Protein AF-A0A1H9VPG5-F1 (afdb_monomer)

Foldseek 3Di:
DVVVVVVVVVVVVVVVVVVVVVVVQPLCVVLVVLQVVQFDLVLVLVDDAQAKFKWKKKFFAAQQQATDFIFTFPDGDPSNCRGSVPDVVSGVSSNPPPDGNNVQHQAIEMEMEMEHEPPHPHHDVVNCVVVSVVRRDTPDPPVPDDHHYHYDDYDYHYDYPPPD

Solvent-accessible surface area (backbone atoms only — not comparable to full-atom values): 9366 Å² total; per-residue (Å²): 115,74,71,59,57,54,54,51,54,51,54,53,53,53,52,52,52,56,54,51,56,58,69,75,66,47,60,66,61,59,51,47,57,52,45,67,75,54,40,36,66,69,51,57,58,66,52,59,87,28,45,64,42,53,46,31,42,33,39,33,27,35,83,73,8,33,65,69,47,70,39,55,33,81,57,59,56,71,65,45,39,58,24,53,39,78,46,73,66,50,43,50,58,58,52,64,53,91,58,71,43,64,95,42,38,45,21,34,39,37,38,36,38,41,34,39,50,72,87,44,90,60,72,45,69,88,70,46,52,65,60,27,60,75,27,39,60,54,75,71,73,73,90,64,67,97,51,57,78,43,80,49,76,69,44,79,41,74,45,76,77,81,84,125

Mean predicted aligned error: 9.4 Å

Nearest PDB structures (foldseek):
  6u1j-assembly2_D  TM=4.091E-01  e=7.045E-01  Thermus thermophilus HB8
  6u1c-assembly2_D  TM=3.820E-01  e=1.187E+00  Thermus thermophilus HB8
  8axn-assembly1_a  TM=2.527E-01  e=4.986E+00  Shigella flexneri

pLDDT: mean 81.37, std 16.57, range [37.78, 96.62]

Organism: NCBI:txid390241

Sequence (164 aa):
MKKIITLLLLSISFFCHAQEKKKQNDIRLAINKVIIKHLDNKLLSATPTDFVHLYSITIAFDKAGKIKDVYFPKEVSNETIRAIRLDSVLIEKIKSLNVTYQQYASKLVLIPFFHYRTTDKGINYNSGFLNAIENLQPKVDNSKDQRDWVVLNVVINPFNLIIN

Secondary structure (DSSP, 8-state):
-HHHHHHHHHHHHHHHHHHHHHHHT-HHHHHHHHHHHHS-HHHHHHSPTT--EEEEEEEEE-TTS-EEEEE-BSS--HHHHHHHT-SHHHHHHHHT-----GGGTT-EEEEEEEEEETT--S--GGGSHHHHHHTTSB---TTS----EEEPPPEEEEE-----

Radius of gyration: 19.63 Å; Cα contacts (8 Å, |Δi|>4): 244; chains: 1; bounding box: 68×30×44 Å

Structure (mmCIF, N/CA/C/O backbone):
data_AF-A0A1H9VPG5-F1
#
_entry.id   AF-A0A1H9VPG5-F1
#
loop_
_atom_site.group_PDB
_atom_site.id
_atom_site.type_symbol
_atom_site.label_atom_id
_atom_site.label_alt_id
_atom_site.label_comp_id
_atom_site.label_asym_id
_atom_site.label_entity_id
_atom_site.label_seq_id
_atom_site.pdbx_PDB_ins_code
_atom_site.Cartn_x
_atom_site.Cartn_y
_atom_site.Cartn_z
_atom_site.occupancy
_atom_site.B_iso_or_equiv
_atom_site.auth_seq_id
_atom_site.auth_comp_id
_atom_site.auth_asym_id
_atom_site.auth_atom_id
_atom_site.pdbx_PDB_model_num
ATOM 1 N N . MET A 1 1 ? -54.667 5.036 -6.545 1.00 53.03 1 MET A N 1
ATOM 2 C CA . MET A 1 1 ? -53.458 5.232 -7.385 1.00 53.03 1 MET A CA 1
ATOM 3 C C . MET A 1 1 ? -52.377 6.112 -6.752 1.00 53.03 1 MET A C 1
ATOM 5 O O . MET A 1 1 ? -51.234 5.684 -6.760 1.00 53.03 1 MET A O 1
ATOM 9 N N . LYS A 1 2 ? -52.680 7.275 -6.147 1.00 49.50 2 LYS A N 1
ATOM 10 C CA . LYS A 1 2 ? -51.643 8.169 -5.570 1.00 49.50 2 LYS A CA 1
ATOM 11 C C . LYS A 1 2 ? -50.739 7.526 -4.492 1.00 49.50 2 LYS A C 1
ATOM 13 O O . LYS A 1 2 ? -49.548 7.791 -4.488 1.00 49.50 2 LYS A O 1
ATOM 18 N N . LYS A 1 3 ? -51.264 6.630 -3.641 1.00 49.03 3 LYS A N 1
ATOM 19 C CA . LYS A 1 3 ? -50.487 5.975 -2.561 1.00 49.03 3 LYS A CA 1
ATOM 20 C C . LYS A 1 3 ? -49.416 4.978 -3.046 1.00 49.03 3 LYS A C 1
ATOM 22 O O . LYS A 1 3 ? -48.406 4.815 -2.375 1.00 49.03 3 LYS A O 1
ATOM 27 N N . ILE A 1 4 ? -49.611 4.338 -4.203 1.00 56.50 4 ILE A N 1
ATOM 28 C CA . ILE A 1 4 ? -48.662 3.346 -4.753 1.00 56.50 4 ILE A CA 1
ATOM 29 C C . ILE A 1 4 ? -47.434 4.051 -5.344 1.00 56.50 4 ILE A C 1
ATOM 31 O O . ILE A 1 4 ? -46.309 3.604 -5.149 1.00 56.50 4 ILE A O 1
ATOM 35 N N . ILE A 1 5 ? -47.643 5.203 -5.988 1.00 59.09 5 ILE A N 1
ATOM 36 C CA . ILE A 1 5 ? -46.570 6.022 -6.569 1.00 59.09 5 ILE A CA 1
ATOM 37 C C . ILE A 1 5 ? -45.634 6.554 -5.470 1.00 59.09 5 ILE A C 1
ATOM 39 O O . ILE A 1 5 ? -44.417 6.532 -5.634 1.00 59.09 5 ILE A O 1
ATOM 43 N N . THR A 1 6 ? -46.176 6.956 -4.314 1.00 58.19 6 THR A N 1
ATOM 44 C CA . THR A 1 6 ? -45.371 7.419 -3.170 1.00 58.19 6 THR A CA 1
ATOM 45 C C . THR A 1 6 ? -44.514 6.303 -2.562 1.00 58.19 6 THR A C 1
ATOM 47 O O . THR A 1 6 ? -43.355 6.543 -2.233 1.00 58.19 6 THR A O 1
ATOM 50 N N . LEU A 1 7 ? -45.043 5.076 -2.456 1.00 54.00 7 LEU A N 1
ATOM 51 C CA . LEU A 1 7 ? -44.293 3.930 -1.926 1.00 54.00 7 LEU A CA 1
ATOM 52 C C . LEU A 1 7 ? -43.139 3.523 -2.860 1.00 54.00 7 LEU A C 1
ATOM 54 O O . LEU A 1 7 ? -42.039 3.220 -2.398 1.00 54.00 7 LEU A O 1
ATOM 58 N N . LEU A 1 8 ? -43.371 3.584 -4.177 1.00 51.31 8 LEU A N 1
ATOM 59 C CA . LEU A 1 8 ? -42.357 3.282 -5.187 1.00 51.31 8 LEU A CA 1
ATOM 60 C C . LEU A 1 8 ? -41.215 4.316 -5.166 1.00 51.31 8 LEU A C 1
ATOM 62 O O . LEU A 1 8 ? -40.043 3.944 -5.148 1.00 51.31 8 LEU A O 1
ATOM 66 N N . LEU A 1 9 ? -41.540 5.610 -5.077 1.00 49.69 9 LEU A N 1
ATOM 67 C CA . LEU A 1 9 ? -40.549 6.694 -4.997 1.00 49.69 9 LEU A CA 1
ATOM 68 C C . LEU A 1 9 ? -39.691 6.627 -3.721 1.00 49.69 9 LEU A C 1
ATOM 70 O O . LEU A 1 9 ? -38.485 6.878 -3.779 1.00 49.69 9 LEU A O 1
ATOM 74 N N . LEU A 1 10 ? -40.279 6.231 -2.587 1.00 53.88 10 LEU A N 1
ATOM 75 C CA . LEU A 1 10 ? -39.537 5.961 -1.349 1.00 53.88 10 LEU A CA 1
ATOM 76 C C . LEU A 1 10 ? -38.565 4.786 -1.530 1.00 53.88 10 LEU A C 1
ATOM 78 O O . LEU A 1 10 ? -37.395 4.894 -1.178 1.00 53.88 10 LEU A O 1
ATOM 82 N N . SER A 1 11 ? -38.998 3.685 -2.147 1.00 47.00 11 SER A N 1
ATOM 83 C CA . SER A 1 11 ? -38.112 2.531 -2.359 1.00 47.00 11 SER A CA 1
ATOM 84 C C . SER A 1 11 ? -36.918 2.841 -3.278 1.00 47.00 11 SER A C 1
ATOM 86 O O . SER A 1 11 ? -35.795 2.440 -2.978 1.00 47.00 11 SER A O 1
ATOM 88 N N . ILE A 1 12 ? -37.112 3.640 -4.334 1.00 52.38 12 ILE A N 1
ATOM 89 C CA . ILE A 1 12 ? -36.038 4.031 -5.266 1.00 52.38 12 ILE A CA 1
ATOM 90 C C . ILE A 1 12 ? -35.021 4.964 -4.588 1.00 52.38 12 ILE A C 1
ATOM 92 O O . ILE A 1 12 ? -33.813 4.821 -4.783 1.00 52.38 12 ILE A O 1
ATOM 96 N N . SER A 1 13 ? -35.481 5.881 -3.733 1.00 49.12 13 SER A N 1
ATOM 97 C CA . SER A 1 13 ? -34.597 6.795 -2.994 1.00 49.12 13 SER A CA 1
ATOM 98 C C . SER A 1 13 ? -33.776 6.088 -1.904 1.00 49.12 13 SER A C 1
ATOM 100 O O . SER A 1 13 ? -32.610 6.446 -1.706 1.00 49.12 13 SER A O 1
ATOM 102 N N . PHE A 1 14 ? -34.313 5.034 -1.274 1.00 52.09 14 PHE A N 1
ATOM 103 C CA . PHE A 1 14 ? -33.552 4.152 -0.376 1.00 52.09 14 PHE A CA 1
ATOM 104 C C . PHE A 1 14 ? -32.476 3.341 -1.115 1.00 52.09 14 PHE A C 1
ATOM 106 O O . PHE A 1 14 ? -31.355 3.215 -0.617 1.00 52.09 14 PHE A O 1
ATOM 113 N N . PHE A 1 15 ? -32.778 2.829 -2.312 1.00 47.38 15 PHE A N 1
ATOM 114 C CA . PHE A 1 15 ? -31.806 2.086 -3.122 1.00 47.38 15 PHE A CA 1
ATOM 115 C C . PHE A 1 15 ? -30.664 2.975 -3.643 1.00 47.38 15 PHE A C 1
ATOM 117 O O . PHE A 1 15 ? -29.503 2.565 -3.564 1.00 47.38 15 PHE A O 1
ATOM 124 N N . CYS A 1 16 ? -30.951 4.208 -4.082 1.00 43.81 16 CYS A N 1
ATOM 125 C CA . CYS A 1 16 ? -29.911 5.166 -4.480 1.00 43.81 16 CYS A CA 1
ATOM 126 C C . CYS A 1 16 ? -28.998 5.562 -3.305 1.00 43.81 16 CYS A C 1
ATOM 128 O O . CYS A 1 16 ? -27.775 5.504 -3.439 1.00 43.81 16 CYS A O 1
ATOM 130 N N . HIS A 1 17 ? -29.553 5.854 -2.121 1.00 43.22 17 HIS A N 1
ATOM 131 C CA . HIS A 1 17 ? -28.744 6.174 -0.932 1.00 43.22 17 HIS A CA 1
ATOM 132 C C . HIS A 1 17 ? -27.877 4.996 -0.455 1.00 43.22 17 HIS A C 1
ATOM 134 O O . HIS A 1 17 ? -26.765 5.196 0.040 1.00 43.22 17 HIS A O 1
ATOM 140 N N . ALA A 1 18 ? -28.358 3.756 -0.596 1.00 44.12 18 ALA A N 1
ATOM 141 C CA . ALA A 1 18 ? -27.595 2.563 -0.232 1.00 44.12 18 ALA A CA 1
ATOM 142 C C . ALA A 1 18 ? -26.411 2.305 -1.184 1.00 44.12 18 ALA A C 1
ATOM 144 O O . ALA A 1 18 ? -25.351 1.852 -0.741 1.00 44.12 18 ALA A O 1
ATOM 145 N N . GLN A 1 19 ? -26.560 2.615 -2.476 1.00 43.59 19 GLN A N 1
ATOM 146 C CA . GLN A 1 19 ? -25.468 2.511 -3.447 1.00 43.59 19 GLN A CA 1
ATOM 147 C C . GLN A 1 19 ? -24.433 3.637 -3.296 1.00 43.59 19 GLN A C 1
ATOM 149 O O . GLN A 1 19 ? -23.233 3.361 -3.371 1.00 43.59 19 GLN A O 1
ATOM 154 N N . GLU A 1 20 ? -24.855 4.871 -3.005 1.00 44.88 20 GLU A N 1
ATOM 155 C CA . GLU A 1 20 ? -23.927 5.984 -2.750 1.00 44.88 20 GLU A CA 1
ATOM 156 C C . GLU A 1 20 ? -23.111 5.782 -1.464 1.00 44.88 20 GLU A C 1
ATOM 158 O O . GLU A 1 20 ? -21.884 5.918 -1.495 1.00 44.88 20 GLU A O 1
ATOM 163 N N . LYS A 1 21 ? -23.733 5.314 -0.367 1.00 46.38 21 LYS A N 1
ATOM 164 C CA . LYS A 1 21 ? -23.007 4.941 0.866 1.00 46.38 21 LYS A CA 1
ATOM 165 C C . LYS A 1 21 ? -21.940 3.865 0.634 1.00 46.38 21 LYS A C 1
ATOM 167 O O . LYS A 1 21 ? -20.884 3.910 1.264 1.00 46.38 21 LYS A O 1
ATOM 172 N N . LYS A 1 22 ? -22.182 2.906 -0.270 1.00 47.53 22 LYS A N 1
ATOM 173 C CA . LYS A 1 22 ? -21.211 1.846 -0.604 1.00 47.53 22 LYS A CA 1
ATOM 174 C C . LYS A 1 22 ? -19.967 2.381 -1.320 1.00 47.53 22 LYS A C 1
ATOM 176 O O . LYS A 1 22 ? -18.876 1.890 -1.050 1.00 47.53 22 LYS A O 1
ATOM 181 N N . LYS A 1 23 ? -20.103 3.382 -2.199 1.00 50.38 23 LYS A N 1
ATOM 182 C CA . LYS A 1 23 ? -18.954 4.012 -2.881 1.00 50.38 23 LYS A CA 1
ATOM 183 C C . LYS A 1 23 ? -18.184 4.982 -1.982 1.00 50.38 23 LYS A C 1
ATOM 185 O O . LYS A 1 23 ? -16.979 5.137 -2.162 1.00 50.38 23 LYS A O 1
ATOM 190 N N . GLN A 1 24 ? -18.851 5.615 -1.018 1.00 51.88 24 GLN A N 1
ATOM 191 C CA . GLN A 1 24 ? -18.251 6.656 -0.176 1.00 51.88 24 GLN A CA 1
ATOM 192 C C . GLN A 1 24 ? -17.335 6.113 0.942 1.00 51.88 24 GLN A C 1
ATOM 194 O O . GLN A 1 24 ? -16.506 6.861 1.448 1.00 51.88 24 GLN A O 1
ATOM 199 N N . ASN A 1 25 ? -17.414 4.814 1.267 1.00 68.06 25 ASN A N 1
ATOM 200 C CA . ASN A 1 25 ? -16.665 4.178 2.365 1.00 68.06 25 ASN A CA 1
ATOM 201 C C . ASN A 1 25 ? -15.627 3.126 1.929 1.00 68.06 25 ASN A C 1
ATOM 203 O O . ASN A 1 25 ? -15.115 2.383 2.774 1.00 68.06 25 ASN A O 1
ATOM 207 N N . ASP A 1 26 ? -15.292 3.035 0.638 1.00 86.31 26 ASP A N 1
ATOM 208 C CA . ASP A 1 26 ? -14.190 2.169 0.210 1.00 86.31 26 ASP A CA 1
ATOM 209 C C . ASP A 1 26 ? -12.847 2.816 0.561 1.00 86.31 26 ASP A C 1
ATOM 211 O O . ASP A 1 26 ? -12.360 3.722 -0.123 1.00 86.31 26 ASP A O 1
ATOM 215 N N . ILE A 1 27 ? -12.233 2.319 1.635 1.00 92.06 27 ILE A N 1
ATOM 216 C CA . ILE A 1 27 ? -10.930 2.782 2.107 1.00 92.06 27 ILE A CA 1
ATOM 217 C C . ILE A 1 27 ? -9.862 2.755 1.011 1.00 92.06 27 ILE A C 1
ATOM 219 O O . ILE A 1 27 ? -9.004 3.636 0.978 1.00 92.06 27 ILE A O 1
ATOM 223 N N . ARG A 1 28 ? -9.932 1.806 0.067 1.00 92.94 28 ARG A N 1
ATOM 224 C CA . ARG A 1 28 ? -8.951 1.697 -1.017 1.00 92.94 28 ARG A CA 1
ATOM 225 C C . ARG A 1 28 ? -8.915 2.967 -1.851 1.00 92.94 28 ARG A C 1
ATOM 227 O O . ARG A 1 28 ? -7.836 3.434 -2.191 1.00 92.94 28 ARG A O 1
ATOM 234 N N . LEU A 1 29 ? -10.073 3.568 -2.127 1.00 91.25 29 LEU A N 1
ATOM 235 C CA . LEU A 1 29 ? -10.161 4.806 -2.902 1.00 91.25 29 LEU A CA 1
ATOM 236 C C . LEU A 1 29 ? -9.565 5.994 -2.144 1.00 91.25 29 LEU A C 1
ATOM 238 O O . LEU A 1 29 ? -8.872 6.817 -2.743 1.00 91.25 29 LEU A O 1
ATOM 242 N N . ALA A 1 30 ? -9.825 6.092 -0.839 1.00 92.75 30 ALA A N 1
ATOM 243 C CA . ALA A 1 30 ? -9.288 7.165 -0.006 1.00 92.75 30 ALA A CA 1
ATOM 244 C C . ALA A 1 30 ? -7.758 7.078 0.095 1.00 92.75 30 ALA A C 1
ATOM 246 O O . ALA A 1 30 ? -7.064 8.060 -0.165 1.00 92.75 30 ALA A O 1
ATOM 247 N N . ILE A 1 31 ? -7.237 5.884 0.385 1.00 94.88 31 ILE A N 1
ATOM 248 C CA . ILE A 1 31 ? -5.798 5.628 0.480 1.00 94.88 31 ILE A CA 1
ATOM 249 C C . ILE A 1 31 ? -5.123 5.829 -0.877 1.00 94.88 31 ILE A C 1
ATOM 251 O O . ILE A 1 31 ? -4.109 6.518 -0.954 1.00 94.88 31 ILE A O 1
ATOM 255 N N . ASN A 1 32 ? -5.712 5.325 -1.965 1.00 94.06 32 ASN A N 1
ATOM 256 C CA . ASN A 1 32 ? -5.140 5.487 -3.299 1.00 94.06 32 ASN A CA 1
ATOM 257 C C . ASN A 1 32 ? -5.024 6.961 -3.711 1.00 94.06 32 ASN A C 1
ATOM 259 O O . ASN A 1 32 ? -4.011 7.377 -4.264 1.00 94.06 32 ASN A O 1
ATOM 263 N N . LYS A 1 33 ? -6.022 7.792 -3.382 1.00 92.81 33 LYS A N 1
ATOM 264 C CA . LYS A 1 33 ? -5.949 9.244 -3.621 1.00 92.81 33 LYS A CA 1
ATOM 265 C C . LYS A 1 33 ? -4.798 9.904 -2.864 1.00 92.81 33 LYS A C 1
ATOM 267 O O . LYS A 1 33 ? -4.191 10.834 -3.393 1.00 92.81 33 LYS A O 1
ATOM 272 N N . VAL A 1 34 ? -4.515 9.460 -1.638 1.00 94.88 34 VAL A N 1
ATOM 273 C CA . VAL A 1 34 ? -3.369 9.952 -0.859 1.00 94.88 34 VAL A CA 1
ATOM 274 C C . VAL A 1 34 ? -2.060 9.523 -1.515 1.00 94.88 34 VAL A C 1
ATOM 276 O O . VAL A 1 34 ? -1.194 10.371 -1.718 1.00 94.88 34 VAL A O 1
ATOM 279 N N . ILE A 1 35 ? -1.951 8.248 -1.901 1.00 94.19 35 ILE A N 1
ATOM 280 C CA . ILE A 1 35 ? -0.773 7.689 -2.573 1.00 94.19 35 ILE A CA 1
ATOM 281 C C . ILE A 1 35 ? -0.489 8.446 -3.862 1.00 94.19 35 ILE A C 1
ATOM 283 O O . ILE A 1 35 ? 0.589 9.008 -3.972 1.00 94.19 35 ILE A O 1
ATOM 287 N N . ILE A 1 36 ? -1.450 8.538 -4.789 1.00 91.75 36 ILE A N 1
ATOM 288 C CA . ILE A 1 36 ? -1.266 9.184 -6.102 1.00 91.75 36 ILE A CA 1
ATOM 289 C C . ILE A 1 36 ? -0.750 10.622 -5.959 1.00 91.75 36 ILE A C 1
ATOM 291 O O . ILE A 1 36 ? 0.111 11.051 -6.719 1.00 91.75 36 ILE A O 1
ATOM 295 N N . LYS A 1 37 ? -1.230 11.366 -4.956 1.00 91.25 37 LYS A N 1
ATOM 296 C CA . LYS A 1 37 ? -0.760 12.732 -4.664 1.00 91.25 37 LYS A CA 1
ATOM 297 C C . LYS A 1 37 ? 0.608 12.786 -3.981 1.00 91.25 37 LYS A C 1
ATOM 299 O O . LYS A 1 37 ? 1.175 13.867 -3.836 1.00 91.25 37 LYS A O 1
ATOM 304 N N . HIS A 1 38 ? 1.086 11.664 -3.463 1.00 91.25 38 HIS A N 1
ATOM 305 C CA . HIS A 1 38 ? 2.351 11.558 -2.756 1.00 91.25 38 HIS A CA 1
ATOM 306 C C . HIS A 1 38 ? 3.495 11.033 -3.622 1.00 91.25 38 HIS A C 1
ATOM 308 O O . HIS A 1 38 ? 4.637 11.345 -3.297 1.00 91.25 38 HIS A O 1
ATOM 314 N N . LEU A 1 39 ? 3.184 10.298 -4.692 1.00 90.81 39 LEU A N 1
ATOM 315 C CA . LEU A 1 39 ? 4.148 9.695 -5.610 1.00 90.81 39 LEU A CA 1
ATOM 316 C C . LEU A 1 39 ? 5.205 10.690 -6.110 1.00 90.81 39 LEU A 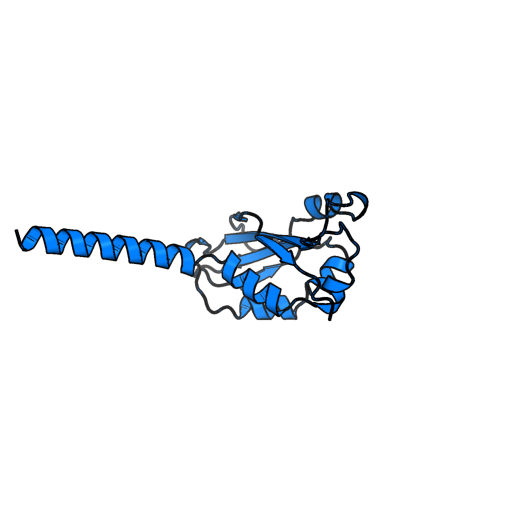C 1
ATOM 318 O O . LEU A 1 39 ? 4.916 11.863 -6.362 1.00 90.81 39 LEU A O 1
ATOM 322 N N . ASP A 1 40 ? 6.421 10.194 -6.327 1.00 89.31 40 ASP A N 1
ATOM 323 C CA . ASP A 1 40 ? 7.434 10.921 -7.084 1.00 89.31 40 ASP A CA 1
ATOM 324 C C . ASP A 1 40 ? 7.272 10.603 -8.576 1.00 89.31 40 ASP A C 1
ATOM 326 O O . ASP A 1 40 ? 7.770 9.599 -9.089 1.00 89.31 40 ASP A O 1
ATOM 330 N N . ASN A 1 41 ? 6.556 11.478 -9.286 1.00 85.69 41 ASN A N 1
ATOM 331 C CA . ASN A 1 41 ? 6.292 11.309 -10.715 1.00 85.69 41 ASN A CA 1
ATOM 332 C C . ASN A 1 41 ? 7.572 11.289 -11.561 1.00 85.69 41 ASN A C 1
ATOM 334 O O . ASN A 1 41 ? 7.578 10.667 -12.622 1.00 85.69 41 ASN A O 1
ATOM 338 N N . LYS A 1 42 ? 8.655 11.944 -11.118 1.00 87.31 42 LYS A N 1
ATOM 339 C CA . LYS A 1 42 ? 9.928 11.943 -11.847 1.00 87.31 42 LYS A CA 1
ATOM 340 C C . LYS A 1 42 ? 10.591 10.574 -11.737 1.00 87.31 42 LYS A C 1
ATOM 342 O O . LYS A 1 42 ? 11.046 10.044 -12.746 1.00 87.31 42 LYS A O 1
ATOM 347 N N . LEU A 1 43 ? 10.605 9.990 -10.539 1.00 88.94 43 LEU A N 1
ATOM 348 C CA . LEU A 1 43 ? 11.147 8.648 -1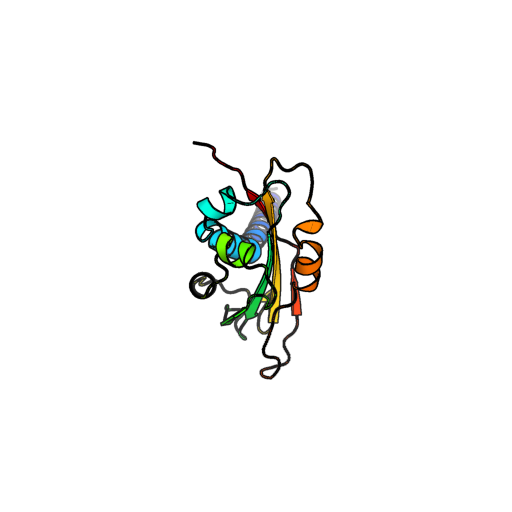0.325 1.00 88.94 43 LEU A CA 1
ATOM 349 C C . LEU A 1 43 ? 10.286 7.565 -10.976 1.00 88.94 43 LEU A C 1
ATOM 351 O O . LEU A 1 43 ? 10.841 6.706 -11.649 1.00 88.94 43 LEU A O 1
ATOM 355 N N . LEU A 1 44 ? 8.956 7.654 -10.875 1.00 86.81 44 LEU A N 1
ATOM 356 C CA . LEU A 1 44 ? 8.043 6.765 -11.611 1.00 86.81 44 LEU A CA 1
ATOM 357 C C . LEU A 1 44 ? 8.243 6.849 -13.123 1.00 86.81 44 LEU A C 1
ATOM 359 O O . LEU A 1 44 ? 8.101 5.859 -13.840 1.00 86.81 44 LEU A O 1
ATOM 363 N N . SER A 1 45 ? 8.576 8.039 -13.624 1.00 83.94 45 SER A N 1
ATOM 364 C CA . SER A 1 45 ? 8.837 8.208 -15.049 1.00 83.94 45 SER A CA 1
ATOM 365 C C . SER A 1 45 ? 10.163 7.586 -15.486 1.00 83.94 45 SER A C 1
ATOM 367 O O . SER A 1 45 ? 10.291 7.143 -16.625 1.00 83.94 45 SER A O 1
ATOM 369 N N . ALA A 1 46 ? 11.134 7.523 -14.575 1.00 86.88 46 ALA A N 1
ATOM 370 C CA . ALA A 1 46 ? 12.446 6.926 -14.797 1.00 86.88 46 ALA A CA 1
ATOM 371 C C . ALA A 1 46 ? 12.475 5.399 -14.597 1.00 86.88 46 ALA A C 1
ATOM 373 O O . ALA A 1 46 ? 13.487 4.777 -14.917 1.00 86.88 46 ALA A O 1
ATOM 374 N N . THR A 1 47 ? 11.392 4.802 -14.088 1.00 86.31 47 THR A N 1
ATOM 375 C CA . THR A 1 47 ? 11.240 3.349 -13.935 1.00 86.31 47 THR A CA 1
ATOM 376 C C . THR A 1 47 ? 11.555 2.630 -15.261 1.00 86.31 47 THR A C 1
ATOM 378 O O . THR A 1 47 ? 11.131 3.098 -16.322 1.00 86.31 47 THR A O 1
ATOM 381 N N . PRO A 1 48 ? 12.300 1.514 -15.277 1.00 87.94 48 PRO A N 1
ATOM 382 C CA . PRO A 1 48 ? 12.549 0.763 -16.506 1.00 87.94 48 PRO A CA 1
ATOM 383 C C . PRO A 1 48 ? 11.255 0.262 -17.167 1.00 87.94 48 PRO A C 1
ATOM 385 O O . PRO A 1 48 ? 10.236 0.069 -16.508 1.00 87.94 48 PRO A O 1
ATOM 388 N N . THR A 1 49 ? 11.283 0.041 -18.481 1.00 88.56 49 THR A N 1
ATOM 389 C CA . THR A 1 49 ? 10.170 -0.612 -19.194 1.00 88.56 49 THR A CA 1
ATOM 390 C C . THR A 1 49 ? 9.937 -2.023 -18.652 1.00 88.56 49 THR A C 1
ATOM 392 O O . THR A 1 49 ? 10.892 -2.718 -18.299 1.00 88.56 49 THR A O 1
ATOM 395 N N . ASP A 1 50 ? 8.670 -2.430 -18.595 1.00 88.81 50 ASP A N 1
ATOM 396 C CA . ASP A 1 50 ? 8.197 -3.711 -18.054 1.00 88.81 50 ASP A CA 1
ATOM 397 C C . ASP A 1 50 ? 8.526 -3.916 -16.557 1.00 88.81 50 ASP A C 1
ATOM 399 O O . ASP A 1 50 ? 8.504 -5.043 -16.048 1.00 88.81 50 ASP A O 1
ATOM 403 N N . PHE A 1 51 ? 8.841 -2.840 -15.827 1.00 89.56 51 PHE A N 1
ATOM 404 C CA . PHE A 1 51 ? 9.022 -2.864 -14.377 1.00 89.56 51 PHE A CA 1
ATOM 405 C C . PHE A 1 51 ? 7.721 -2.477 -13.668 1.00 89.56 51 PHE A C 1
ATOM 407 O O . PHE A 1 51 ? 7.030 -1.529 -14.043 1.00 89.56 51 PHE A O 1
ATOM 414 N N . VAL A 1 52 ? 7.409 -3.189 -12.585 1.00 89.94 52 VAL A N 1
ATOM 415 C CA . VAL A 1 52 ? 6.198 -2.969 -11.789 1.00 89.94 52 VAL A CA 1
ATOM 416 C C . VAL A 1 52 ? 6.544 -2.684 -10.336 1.00 89.94 52 VAL A C 1
ATOM 418 O O . VAL A 1 52 ? 7.431 -3.308 -9.755 1.00 89.94 52 VAL A O 1
ATOM 421 N N . HIS A 1 53 ? 5.800 -1.773 -9.714 1.00 91.31 53 HIS A N 1
ATOM 422 C CA . HIS A 1 53 ? 5.891 -1.554 -8.274 1.00 91.31 53 HIS A CA 1
ATOM 423 C C . HIS A 1 53 ? 4.767 -2.318 -7.582 1.00 91.31 53 HIS A C 1
ATOM 425 O O . HIS A 1 53 ? 3.596 -1.943 -7.675 1.00 91.31 53 HIS A O 1
ATOM 431 N N . LEU A 1 54 ? 5.136 -3.384 -6.877 1.00 91.44 54 LEU A N 1
ATOM 432 C CA . LEU A 1 54 ? 4.240 -4.170 -6.038 1.00 91.44 54 LEU A CA 1
ATOM 433 C C . LEU A 1 54 ? 4.619 -3.967 -4.569 1.00 91.44 54 LEU A C 1
ATOM 435 O O . LEU A 1 54 ? 5.779 -4.119 -4.190 1.00 91.44 54 LEU A O 1
ATOM 439 N N . TYR A 1 55 ? 3.640 -3.595 -3.752 1.00 92.94 55 TYR A N 1
ATOM 440 C CA . TYR A 1 55 ? 3.796 -3.416 -2.309 1.00 92.94 55 TYR A CA 1
ATOM 441 C C . TYR A 1 55 ? 2.437 -3.556 -1.615 1.00 92.94 55 TYR A C 1
ATOM 443 O O . TYR A 1 55 ? 1.395 -3.604 -2.268 1.00 92.94 55 TYR A O 1
ATOM 451 N N . SER A 1 56 ? 2.423 -3.606 -0.285 1.00 93.62 56 SER A N 1
ATOM 452 C CA . SER A 1 56 ? 1.187 -3.529 0.496 1.00 93.62 56 SER A CA 1
ATOM 453 C C . SER A 1 56 ? 1.231 -2.368 1.484 1.00 93.62 56 SER A C 1
ATOM 455 O O . SER A 1 56 ? 2.295 -1.873 1.850 1.00 93.62 56 SER A O 1
ATOM 457 N N . ILE A 1 57 ? 0.060 -1.923 1.924 1.00 95.19 57 ILE A N 1
ATOM 458 C CA . ILE A 1 57 ? -0.083 -1.065 3.098 1.00 95.19 57 ILE A CA 1
ATOM 459 C C . ILE A 1 57 ? -1.000 -1.786 4.066 1.00 95.19 57 ILE A C 1
ATOM 461 O O . ILE A 1 57 ? -2.107 -2.181 3.697 1.00 95.19 57 ILE A O 1
ATOM 465 N N . THR A 1 58 ? -0.550 -1.943 5.306 1.00 95.00 58 THR A N 1
ATOM 466 C CA . THR A 1 58 ? -1.375 -2.500 6.377 1.00 95.00 58 THR A CA 1
ATOM 467 C C . THR A 1 58 ? -1.797 -1.410 7.336 1.00 95.00 58 THR A C 1
ATOM 469 O O . THR A 1 58 ? -0.974 -0.625 7.794 1.00 95.00 58 THR A O 1
ATOM 472 N N . ILE A 1 59 ? -3.087 -1.357 7.636 1.00 95.38 59 ILE A N 1
ATOM 473 C CA . ILE A 1 59 ? -3.697 -0.316 8.451 1.00 95.38 59 ILE A CA 1
ATOM 474 C C . ILE A 1 59 ? -4.322 -0.971 9.675 1.00 95.38 59 ILE A C 1
ATOM 476 O O . ILE A 1 59 ? -5.168 -1.856 9.555 1.00 95.38 59 ILE A O 1
ATOM 480 N N . ALA A 1 60 ? -3.909 -0.527 10.854 1.00 94.62 60 ALA A N 1
ATOM 481 C CA . ALA A 1 60 ? -4.501 -0.938 12.114 1.00 94.62 60 ALA A CA 1
ATOM 482 C C . ALA A 1 60 ? -5.614 0.029 12.495 1.00 94.62 60 ALA A C 1
ATOM 484 O O . ALA A 1 60 ? -5.398 1.240 12.563 1.00 94.62 60 ALA A O 1
ATOM 485 N N . PHE A 1 61 ? -6.780 -0.517 12.813 1.00 94.62 61 PHE A N 1
ATOM 486 C CA . PHE A 1 61 ? -7.922 0.259 13.276 1.00 94.62 61 PHE A CA 1
ATOM 487 C C . PHE A 1 61 ? -8.084 0.162 14.786 1.00 94.62 61 PHE A C 1
ATOM 489 O O . PHE A 1 61 ? -7.809 -0.879 15.392 1.00 94.62 61 PHE A O 1
ATOM 496 N N . ASP A 1 62 ? -8.530 1.256 15.397 1.00 94.44 62 ASP A N 1
ATOM 497 C CA . ASP A 1 62 ? -8.965 1.262 16.790 1.00 94.44 62 ASP A CA 1
ATOM 498 C C . ASP A 1 62 ? -10.381 0.677 16.953 1.00 94.44 62 ASP A C 1
ATOM 500 O O . ASP A 1 62 ? -11.045 0.293 15.984 1.00 94.44 62 ASP A O 1
ATOM 504 N N . LYS A 1 63 ? -10.860 0.620 18.201 1.00 94.81 63 LYS A N 1
ATOM 505 C CA . LYS A 1 63 ? -12.194 0.100 18.544 1.00 94.81 63 LYS A CA 1
ATOM 506 C C . LYS A 1 63 ? -13.344 0.905 17.930 1.00 94.81 63 LYS A C 1
ATOM 508 O O . LYS A 1 63 ? -14.449 0.387 17.836 1.00 94.81 63 LYS A O 1
ATOM 513 N N . ALA A 1 64 ? -13.104 2.154 17.537 1.00 94.88 64 ALA A N 1
ATOM 514 C CA . ALA A 1 64 ? -14.095 3.008 16.898 1.00 94.88 64 ALA A CA 1
ATOM 515 C C . ALA A 1 64 ? -14.051 2.909 15.365 1.00 94.88 64 ALA A C 1
ATOM 517 O O . ALA A 1 64 ? -14.877 3.537 14.708 1.00 94.88 64 ALA A O 1
ATOM 518 N N . GLY A 1 65 ? -13.106 2.159 14.784 1.00 93.81 65 GLY A N 1
ATOM 519 C CA . GLY A 1 65 ? -12.908 2.077 13.337 1.00 93.81 65 GLY A CA 1
ATOM 520 C C . GLY A 1 65 ? -12.135 3.263 12.754 1.00 93.81 65 GLY A C 1
ATOM 521 O O . GLY A 1 65 ? -12.246 3.525 11.555 1.00 93.81 65 GLY A O 1
ATOM 522 N N . LYS A 1 66 ? -11.364 4.000 13.561 1.00 95.31 66 LYS A N 1
ATOM 523 C CA . LYS A 1 66 ? -10.428 5.024 13.071 1.00 95.31 66 LYS A CA 1
ATOM 524 C C . LYS A 1 66 ? -9.059 4.416 12.795 1.00 95.31 66 LYS A C 1
ATOM 526 O O . LYS A 1 66 ? -8.660 3.445 13.437 1.00 95.31 66 LYS A O 1
ATOM 531 N N . ILE A 1 67 ? -8.337 5.009 11.847 1.00 95.50 67 ILE A N 1
ATOM 532 C CA . ILE A 1 67 ? -6.955 4.633 11.544 1.00 95.50 67 ILE A CA 1
ATOM 533 C C . ILE A 1 67 ? -6.085 4.971 12.758 1.00 95.50 67 ILE A C 1
ATOM 535 O O . ILE A 1 67 ? -5.984 6.132 13.147 1.00 95.50 67 ILE A O 1
ATOM 539 N N . LYS A 1 68 ? -5.467 3.950 13.348 1.00 94.25 68 LYS A N 1
ATOM 540 C CA . LYS A 1 68 ? -4.561 4.078 14.492 1.00 94.25 68 LYS A CA 1
ATOM 541 C C . LYS A 1 68 ? -3.107 4.066 14.028 1.00 94.25 68 LYS A C 1
ATOM 543 O O . LYS A 1 68 ? -2.368 5.011 14.288 1.00 94.25 68 LYS A O 1
ATOM 548 N N . ASP A 1 69 ? -2.738 3.021 13.292 1.00 94.50 69 ASP A N 1
ATOM 549 C CA . ASP A 1 69 ? -1.368 2.762 12.850 1.00 94.50 69 ASP A CA 1
ATOM 550 C C . ASP A 1 69 ? -1.341 2.360 11.367 1.00 94.50 69 ASP A C 1
ATOM 552 O O . ASP A 1 69 ? -2.319 1.823 10.839 1.00 94.50 69 ASP A O 1
ATOM 556 N N . VAL A 1 70 ? -0.217 2.617 10.695 1.00 95.12 70 VAL A N 1
ATOM 557 C CA . VAL A 1 70 ? 0.025 2.257 9.290 1.00 95.12 70 VAL A CA 1
ATOM 558 C C . VAL A 1 70 ? 1.400 1.608 9.188 1.00 95.12 70 VAL A C 1
ATOM 560 O O . VAL A 1 70 ? 2.370 2.123 9.739 1.00 95.12 70 VAL A O 1
ATOM 563 N N . TYR A 1 71 ? 1.480 0.494 8.468 1.00 93.19 71 TYR A N 1
ATOM 564 C CA . TYR A 1 71 ? 2.687 -0.304 8.303 1.00 93.19 71 TYR A CA 1
ATOM 565 C C . TYR A 1 71 ? 2.961 -0.566 6.827 1.00 93.19 71 TYR A C 1
ATOM 567 O O . TYR A 1 71 ? 2.051 -0.897 6.059 1.00 93.19 71 TYR A O 1
ATOM 575 N N . PHE A 1 72 ? 4.235 -0.478 6.460 1.00 92.31 72 PHE A N 1
ATOM 576 C CA . PHE A 1 72 ? 4.745 -0.923 5.169 1.00 92.31 72 PHE A CA 1
ATOM 577 C C . PHE A 1 72 ? 5.452 -2.278 5.312 1.00 92.31 72 PHE A C 1
ATOM 579 O O . PHE A 1 72 ? 5.828 -2.668 6.426 1.00 92.31 72 PHE A O 1
ATOM 586 N N . PRO A 1 73 ? 5.631 -3.020 4.210 1.00 87.06 73 PRO A N 1
ATOM 587 C CA . PRO A 1 73 ? 6.379 -4.259 4.224 1.00 87.06 73 PRO A CA 1
ATOM 588 C C . PRO A 1 73 ? 7.858 -3.960 4.461 1.00 87.06 73 PRO A C 1
ATOM 590 O O . PRO A 1 73 ? 8.372 -2.914 4.061 1.00 87.06 73 PRO A O 1
ATOM 593 N N . LYS A 1 74 ? 8.551 -4.882 5.132 1.00 79.12 74 LYS A N 1
ATOM 594 C CA . LYS A 1 74 ? 9.974 -4.711 5.455 1.00 79.12 74 LYS A CA 1
ATOM 595 C C . LYS A 1 74 ? 10.859 -4.878 4.216 1.00 79.12 74 LYS A C 1
ATOM 597 O O . LYS A 1 74 ? 11.900 -4.239 4.119 1.00 79.12 74 LYS A O 1
ATOM 602 N N . GLU A 1 75 ? 10.442 -5.737 3.293 1.00 82.88 75 GLU A N 1
ATOM 603 C CA . GLU A 1 75 ? 11.259 -6.185 2.166 1.00 82.88 75 GLU A CA 1
ATOM 604 C C . GLU A 1 75 ? 10.672 -5.706 0.836 1.00 82.88 75 GLU A C 1
ATOM 606 O O . GLU A 1 75 ? 10.244 -6.474 -0.020 1.00 82.88 75 GLU A O 1
ATOM 611 N N . VAL A 1 76 ? 10.649 -4.385 0.671 1.00 84.94 76 VAL A N 1
ATOM 612 C CA . VAL A 1 76 ? 10.288 -3.724 -0.588 1.00 84.94 76 VAL A CA 1
ATOM 613 C C . VAL A 1 76 ? 11.559 -3.239 -1.278 1.00 84.94 76 VAL A C 1
ATOM 615 O O . VAL A 1 76 ? 12.496 -2.791 -0.617 1.00 84.94 76 VAL A O 1
ATOM 618 N N . SER A 1 77 ? 11.611 -3.303 -2.611 1.00 86.06 77 SER A N 1
ATOM 619 C CA . SER A 1 77 ? 12.771 -2.806 -3.353 1.00 86.06 77 SER A CA 1
ATOM 620 C C . SER A 1 77 ? 13.001 -1.310 -3.098 1.00 86.06 77 SER A C 1
ATOM 622 O O . SER A 1 77 ? 12.060 -0.515 -3.026 1.00 86.06 77 SER A O 1
ATOM 624 N N . ASN A 1 78 ? 14.270 -0.899 -3.018 1.00 87.62 78 ASN A N 1
ATOM 625 C CA . ASN A 1 78 ? 14.639 0.511 -2.840 1.00 87.62 78 ASN A CA 1
ATOM 626 C C . ASN A 1 78 ? 14.085 1.411 -3.952 1.00 87.62 78 ASN A C 1
ATOM 628 O O . ASN A 1 78 ? 13.880 2.604 -3.746 1.00 87.62 78 ASN A O 1
ATOM 632 N N . GLU A 1 79 ? 13.889 0.869 -5.151 1.00 88.44 79 GLU A N 1
ATOM 633 C CA . GLU A 1 79 ? 13.247 1.579 -6.254 1.00 88.44 79 GLU A CA 1
ATOM 634 C C . GLU A 1 79 ? 11.779 1.891 -5.939 1.00 88.44 79 GLU A C 1
ATOM 636 O O . GLU A 1 79 ? 11.386 3.055 -5.976 1.00 88.44 79 GLU A O 1
ATOM 641 N N . THR A 1 80 ? 11.000 0.893 -5.511 1.00 89.75 80 THR A N 1
ATOM 642 C CA . THR A 1 80 ? 9.599 1.078 -5.105 1.00 89.75 80 THR A CA 1
ATOM 643 C C . THR A 1 80 ? 9.468 1.993 -3.891 1.00 89.75 80 THR A C 1
ATOM 645 O O . THR A 1 80 ? 8.631 2.893 -3.905 1.00 89.75 80 THR A O 1
ATOM 648 N N . ILE A 1 81 ? 10.321 1.841 -2.871 1.00 91.75 81 ILE A N 1
ATOM 649 C CA . ILE A 1 81 ? 10.318 2.733 -1.699 1.00 91.75 81 ILE A CA 1
ATOM 650 C C . ILE A 1 81 ? 10.495 4.192 -2.130 1.00 91.75 81 ILE A C 1
ATOM 652 O O . ILE A 1 81 ? 9.772 5.057 -1.641 1.00 91.75 81 ILE A O 1
ATOM 656 N N . ARG A 1 82 ? 11.419 4.467 -3.059 1.00 91.25 82 ARG A N 1
ATOM 657 C CA . ARG A 1 82 ? 11.709 5.827 -3.535 1.00 91.25 82 ARG A CA 1
ATOM 658 C C . ARG A 1 82 ? 10.616 6.377 -4.453 1.00 91.25 82 ARG A C 1
ATOM 660 O O . ARG A 1 82 ? 10.184 7.505 -4.245 1.00 91.25 82 ARG A O 1
ATOM 667 N N . ALA A 1 83 ? 10.147 5.593 -5.423 1.00 90.38 83 ALA A N 1
ATOM 668 C CA . ALA A 1 83 ? 9.134 6.026 -6.389 1.00 90.38 83 ALA A CA 1
ATOM 669 C C . ALA A 1 83 ? 7.767 6.282 -5.732 1.00 90.38 83 ALA A C 1
ATOM 671 O O . ALA A 1 83 ? 7.108 7.288 -6.002 1.00 90.38 83 ALA A O 1
ATOM 672 N N . ILE A 1 84 ? 7.358 5.391 -4.826 1.00 91.75 84 ILE A N 1
ATOM 673 C CA . ILE A 1 84 ? 6.078 5.489 -4.113 1.00 91.75 84 ILE A CA 1
ATOM 674 C C . ILE A 1 84 ? 6.175 6.394 -2.882 1.00 91.75 84 ILE A C 1
ATOM 676 O O . ILE A 1 84 ? 5.161 6.927 -2.430 1.00 91.75 84 ILE A O 1
ATOM 680 N N . ARG A 1 85 ? 7.394 6.588 -2.364 1.00 93.75 85 ARG A N 1
ATOM 681 C CA . ARG A 1 85 ? 7.684 7.274 -1.103 1.00 93.75 85 ARG A CA 1
ATOM 682 C C . ARG A 1 85 ? 7.014 6.583 0.081 1.00 93.75 85 ARG A C 1
ATOM 684 O O . ARG A 1 85 ? 6.164 7.137 0.769 1.00 93.75 85 ARG A O 1
ATOM 691 N N . LEU A 1 86 ? 7.409 5.331 0.312 1.00 93.06 86 LEU A N 1
ATOM 692 C CA . LEU A 1 86 ? 6.995 4.552 1.485 1.00 93.06 86 LEU A CA 1
ATOM 693 C C . LEU A 1 86 ? 7.724 5.058 2.742 1.00 93.06 86 LEU A C 1
ATOM 695 O O . LEU A 1 86 ? 8.594 4.385 3.290 1.00 93.06 86 LEU A O 1
ATOM 699 N N . ASP A 1 87 ? 7.401 6.280 3.161 1.00 94.19 87 ASP A N 1
ATOM 700 C CA . ASP A 1 87 ? 8.065 7.013 4.237 1.00 94.19 87 ASP A CA 1
ATOM 701 C C . ASP A 1 87 ? 7.080 7.440 5.348 1.00 94.19 87 ASP A C 1
ATOM 703 O O . ASP A 1 87 ? 5.866 7.215 5.288 1.00 94.19 87 ASP A O 1
ATOM 707 N N . SER A 1 88 ? 7.604 8.063 6.406 1.00 94.88 88 SER A N 1
ATOM 708 C CA . SER A 1 88 ? 6.784 8.567 7.513 1.00 94.88 88 SER A CA 1
ATOM 709 C C . SER A 1 88 ? 5.809 9.671 7.090 1.00 94.88 88 SER A C 1
ATOM 711 O O . SER A 1 88 ? 4.767 9.837 7.722 1.00 94.88 88 SER A O 1
ATOM 713 N N . VAL A 1 89 ? 6.087 10.397 6.002 1.00 96.56 89 VAL A N 1
ATOM 714 C CA . VAL A 1 89 ? 5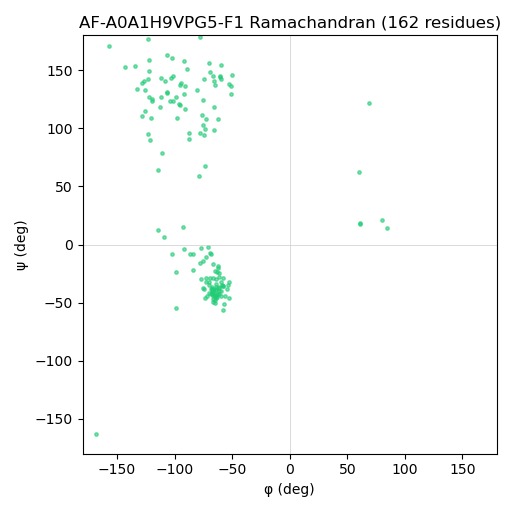.191 11.435 5.479 1.00 96.56 89 VAL A CA 1
ATOM 715 C C . VAL A 1 89 ? 3.939 10.795 4.885 1.00 96.56 89 VAL A C 1
ATOM 717 O O . VAL A 1 89 ? 2.834 11.290 5.127 1.00 96.56 89 VAL A O 1
ATOM 720 N N . LEU A 1 90 ? 4.072 9.686 4.151 1.00 96.00 90 LEU A N 1
ATOM 721 C CA . LEU A 1 90 ? 2.917 8.929 3.662 1.00 96.00 90 LEU A CA 1
ATOM 722 C C . LEU A 1 90 ? 2.060 8.391 4.814 1.00 96.00 90 LEU A C 1
ATOM 724 O O . LEU A 1 90 ? 0.832 8.485 4.756 1.00 96.00 90 LEU A O 1
ATOM 728 N N . ILE A 1 91 ? 2.698 7.869 5.868 1.00 95.69 91 ILE A N 1
ATOM 729 C CA . ILE A 1 91 ? 2.010 7.367 7.069 1.00 95.69 91 ILE A CA 1
ATOM 730 C C . ILE A 1 91 ? 1.139 8.461 7.686 1.00 95.69 91 ILE A C 1
ATOM 732 O O . ILE A 1 91 ? -0.056 8.250 7.901 1.00 95.69 91 ILE A O 1
ATOM 736 N N . GLU A 1 92 ? 1.705 9.643 7.923 1.00 96.06 92 GLU A N 1
ATOM 737 C CA . GLU A 1 92 ? 0.968 10.742 8.547 1.00 96.06 92 GLU A CA 1
ATOM 738 C C . GLU A 1 92 ? -0.161 11.263 7.648 1.00 96.06 92 GLU A C 1
ATOM 740 O O . GLU A 1 92 ? -1.274 11.498 8.123 1.00 96.06 92 GLU A O 1
ATOM 745 N N . LYS A 1 93 ? 0.056 11.338 6.327 1.00 96.56 93 LYS A N 1
ATOM 746 C CA . LYS A 1 93 ? -1.014 11.672 5.373 1.00 96.56 93 LYS A CA 1
ATOM 747 C C . LYS A 1 93 ? -2.167 10.670 5.422 1.00 96.56 93 LYS A C 1
ATOM 749 O O . LYS A 1 93 ? -3.324 11.087 5.434 1.00 96.56 93 LYS A O 1
ATOM 754 N N . ILE A 1 94 ? -1.880 9.370 5.474 1.00 96.62 94 ILE A N 1
ATOM 755 C CA . ILE A 1 94 ? -2.916 8.338 5.610 1.00 96.62 94 ILE A CA 1
ATOM 756 C C . ILE A 1 94 ? -3.651 8.475 6.950 1.00 96.62 94 ILE A C 1
ATOM 758 O O . ILE A 1 94 ? -4.880 8.453 6.971 1.00 96.62 94 ILE A O 1
ATOM 762 N N . LYS A 1 95 ? -2.929 8.661 8.060 1.00 94.88 95 LYS A N 1
ATOM 763 C CA . LYS A 1 95 ? -3.528 8.817 9.397 1.00 94.88 95 LYS A CA 1
ATOM 764 C C . LYS A 1 95 ? -4.390 10.075 9.521 1.00 94.88 95 LYS A C 1
ATOM 766 O O . LYS A 1 95 ? -5.371 10.065 10.255 1.00 94.88 95 LYS A O 1
ATOM 771 N N . SER A 1 96 ? -4.076 11.132 8.769 1.00 94.88 96 SER A N 1
ATOM 772 C CA . SER A 1 96 ? -4.880 12.363 8.722 1.00 94.88 96 SER A CA 1
ATOM 773 C C . SER A 1 96 ? -6.246 12.212 8.037 1.00 94.88 96 SER A C 1
ATOM 775 O O . SER A 1 96 ? -7.055 13.142 8.074 1.00 94.88 96 SER A O 1
ATOM 777 N N . LEU A 1 97 ? -6.539 11.059 7.422 1.00 91.62 97 LEU A N 1
ATOM 778 C CA . LEU A 1 97 ? -7.868 10.769 6.891 1.00 91.62 97 LEU A CA 1
ATOM 779 C C . LEU A 1 97 ? -8.871 10.679 8.049 1.00 91.62 97 LEU A C 1
ATOM 781 O O . LEU A 1 97 ? -9.004 9.647 8.703 1.00 91.62 97 LEU A O 1
ATOM 785 N N . ASN A 1 98 ? -9.612 11.761 8.285 1.00 85.62 98 ASN A N 1
ATOM 786 C CA . ASN A 1 98 ? -10.613 11.848 9.348 1.00 85.62 98 ASN A CA 1
ATOM 787 C C . ASN A 1 98 ? -11.929 11.146 8.952 1.00 85.62 98 ASN A C 1
ATOM 789 O O . ASN A 1 98 ? -12.985 11.770 8.857 1.00 85.62 98 ASN A O 1
ATOM 793 N N . VAL A 1 99 ? -11.846 9.847 8.657 1.00 88.19 99 VAL A N 1
ATOM 794 C CA . VAL A 1 99 ? -12.972 8.993 8.260 1.00 88.19 99 VAL A CA 1
ATOM 795 C C . VAL A 1 99 ? -13.021 7.773 9.171 1.00 88.19 99 VAL A C 1
ATOM 797 O O . VAL A 1 99 ? -11.993 7.201 9.531 1.00 88.19 99 VAL A O 1
ATOM 800 N N . THR A 1 100 ? -14.231 7.364 9.540 1.00 92.50 100 THR A N 1
ATOM 801 C CA . THR A 1 100 ? -14.464 6.190 10.380 1.00 92.50 100 THR A CA 1
ATOM 802 C C . THR A 1 100 ? -14.976 5.018 9.549 1.00 92.50 100 THR A C 1
ATOM 804 O O . THR A 1 100 ? -16.023 5.109 8.911 1.00 92.50 100 THR A O 1
ATOM 807 N N . TYR A 1 101 ? -14.265 3.895 9.611 1.00 93.19 101 TYR A N 1
ATOM 808 C CA . TYR A 1 101 ? -14.575 2.657 8.901 1.00 93.19 101 TYR A CA 1
ATOM 809 C C . TYR A 1 101 ? -15.020 1.584 9.898 1.00 93.19 101 TYR A C 1
ATOM 811 O O . TYR A 1 101 ? -14.248 0.705 10.279 1.00 93.19 101 TYR A O 1
ATOM 819 N N . GLN A 1 102 ? -16.279 1.660 10.337 1.00 93.19 102 GLN A N 1
ATOM 820 C CA . GLN A 1 102 ? -16.838 0.776 11.373 1.00 93.19 102 GLN A CA 1
ATOM 821 C C . GLN A 1 102 ? -16.653 -0.719 11.064 1.00 93.19 102 GLN A C 1
ATOM 823 O O . GLN A 1 102 ? -16.379 -1.513 11.958 1.00 93.19 102 GLN A O 1
ATOM 828 N N . GLN A 1 103 ? -16.716 -1.110 9.789 1.00 93.31 103 GLN A N 1
ATOM 829 C CA . GLN A 1 103 ? -16.509 -2.495 9.354 1.00 93.31 103 GLN A CA 1
ATOM 830 C C . GLN A 1 103 ? -15.104 -3.053 9.664 1.00 93.31 103 GLN A C 1
ATOM 832 O O . GLN A 1 103 ? -14.909 -4.275 9.662 1.00 93.31 103 GLN A O 1
ATOM 837 N N . TYR A 1 104 ? -14.136 -2.172 9.928 1.00 94.62 104 TYR A N 1
ATOM 838 C CA . TYR A 1 104 ? -12.749 -2.509 10.240 1.00 94.62 104 TYR A CA 1
ATOM 839 C C . TYR A 1 104 ? -12.377 -2.256 11.703 1.00 94.62 104 TYR A C 1
ATOM 841 O O . TYR A 1 104 ? -11.212 -2.418 12.044 1.00 94.62 104 TYR A O 1
ATOM 849 N N . ALA A 1 105 ? -13.322 -1.895 12.578 1.00 94.00 105 ALA A N 1
ATOM 850 C CA . ALA A 1 105 ? -13.041 -1.665 13.996 1.00 94.00 105 ALA A CA 1
ATOM 851 C C . ALA A 1 105 ? -12.278 -2.842 14.635 1.00 94.00 105 ALA A C 1
ATOM 853 O O . ALA A 1 105 ? -12.680 -3.998 14.499 1.00 94.00 105 ALA A O 1
ATOM 854 N N . SER A 1 106 ? -11.175 -2.531 15.324 1.00 93.25 106 SER A N 1
ATOM 855 C CA . SER A 1 106 ? -10.242 -3.488 15.946 1.00 93.25 106 SER A CA 1
ATOM 856 C C . SER A 1 106 ? -9.546 -4.475 14.992 1.00 93.25 106 SER A C 1
ATOM 858 O O . SER A 1 106 ? -9.003 -5.476 15.454 1.00 93.25 106 SER A O 1
ATOM 860 N N . LYS A 1 107 ? -9.519 -4.211 13.679 1.00 93.56 107 LYS A N 1
ATOM 861 C CA . LYS A 1 107 ? -8.898 -5.098 12.678 1.00 93.56 107 LYS A CA 1
ATOM 862 C C . LYS A 1 107 ? -7.575 -4.558 12.143 1.00 93.56 107 LYS A C 1
ATOM 864 O O . LYS A 1 107 ? -7.268 -3.366 12.253 1.00 93.56 107 LYS A O 1
ATOM 869 N N . LEU A 1 108 ? -6.812 -5.453 11.525 1.00 93.69 108 LEU A N 1
ATOM 870 C CA . LEU A 1 108 ? -5.708 -5.139 10.624 1.00 93.69 108 LEU A CA 1
ATOM 871 C C . LEU A 1 108 ? -6.192 -5.320 9.187 1.00 93.69 108 LEU A C 1
ATOM 873 O O . LEU A 1 108 ? -6.671 -6.389 8.818 1.00 93.69 108 LEU A O 1
ATOM 877 N N . VAL A 1 109 ? -6.078 -4.276 8.373 1.00 94.56 109 VAL A N 1
ATOM 878 C CA . VAL A 1 109 ? -6.499 -4.300 6.970 1.00 94.56 109 VAL A CA 1
ATOM 879 C C . VAL A 1 109 ? -5.274 -4.201 6.078 1.00 94.56 109 VAL A C 1
ATOM 881 O O . VAL A 1 109 ? -4.582 -3.188 6.114 1.00 94.56 109 VAL A O 1
ATOM 884 N N . LEU A 1 110 ? -5.026 -5.224 5.265 1.00 94.56 110 LEU A N 1
ATOM 885 C CA . LEU A 1 110 ? -3.942 -5.260 4.286 1.00 94.56 110 LEU A CA 1
ATOM 886 C C . LEU A 1 110 ? -4.485 -4.899 2.903 1.00 94.56 110 LEU A C 1
ATOM 888 O O . LEU A 1 110 ? -5.440 -5.510 2.419 1.00 94.56 110 LEU A O 1
ATOM 892 N N . ILE A 1 111 ? -3.860 -3.913 2.262 1.00 95.06 111 ILE A N 1
ATOM 893 C CA . ILE A 1 111 ? -4.214 -3.441 0.922 1.00 95.06 111 ILE A CA 1
ATOM 894 C C . ILE A 1 111 ? -2.999 -3.610 0.003 1.00 95.06 111 ILE A C 1
ATOM 896 O O . ILE A 1 111 ? -2.025 -2.871 0.163 1.00 95.06 111 ILE A O 1
ATOM 900 N N . PRO A 1 112 ? -3.027 -4.553 -0.952 1.00 94.44 112 PRO A N 1
ATOM 901 C CA . PRO A 1 112 ? -1.996 -4.663 -1.978 1.00 94.44 112 PRO A CA 1
ATOM 902 C C . PRO A 1 112 ? -2.147 -3.551 -3.025 1.00 94.44 112 PRO A C 1
ATOM 904 O O . PRO A 1 112 ? -3.264 -3.219 -3.427 1.00 94.44 112 PRO A O 1
ATOM 907 N N . PHE A 1 113 ? -1.029 -3.017 -3.506 1.00 94.00 113 PHE A N 1
ATOM 908 C CA . PHE A 1 113 ? -0.952 -2.012 -4.563 1.00 94.00 113 PHE A CA 1
ATOM 909 C C . PHE A 1 113 ? -0.040 -2.500 -5.679 1.00 94.00 113 PHE A C 1
ATOM 911 O O . PHE A 1 113 ? 1.067 -2.969 -5.423 1.00 94.00 113 PHE A O 1
ATOM 918 N N . PHE A 1 114 ? -0.507 -2.354 -6.913 1.00 92.56 114 PHE A N 1
ATOM 919 C CA . PHE A 1 114 ? 0.213 -2.745 -8.115 1.00 92.56 114 PHE A CA 1
ATOM 920 C C . PHE A 1 114 ? 0.247 -1.570 -9.089 1.00 92.56 114 PHE A C 1
ATOM 922 O O . PHE A 1 114 ? -0.787 -1.182 -9.637 1.00 92.56 114 PHE A O 1
ATOM 929 N N . HIS A 1 115 ? 1.430 -0.990 -9.285 1.00 91.81 115 HIS A N 1
ATOM 930 C CA . HIS A 1 115 ? 1.651 0.088 -10.242 1.00 91.81 115 HIS A CA 1
ATOM 931 C C . HIS A 1 115 ? 2.410 -0.439 -11.452 1.00 91.81 115 HIS A C 1
ATOM 933 O O . HIS A 1 115 ? 3.447 -1.086 -11.301 1.00 91.81 115 HIS A O 1
ATOM 939 N N . TYR A 1 116 ? 1.913 -0.115 -12.640 1.00 90.44 116 TYR A N 1
ATOM 940 C CA . TYR A 1 116 ? 2.517 -0.5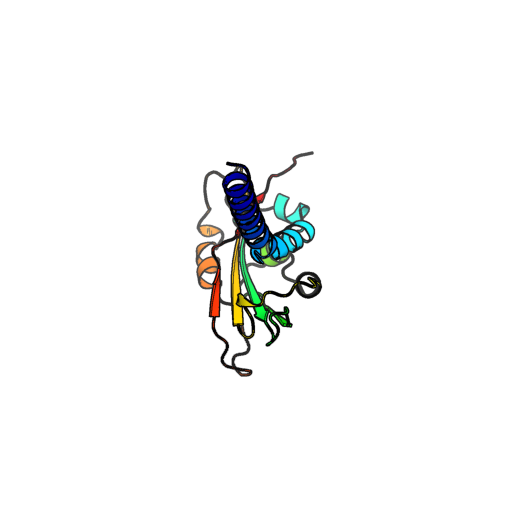09 -13.908 1.00 90.44 116 TYR A CA 1
ATOM 941 C C . TYR A 1 116 ? 2.375 0.613 -14.932 1.00 90.44 116 TYR A C 1
ATOM 943 O O . TYR A 1 116 ? 1.434 1.414 -14.866 1.00 90.44 116 TYR A O 1
ATOM 951 N N . ARG A 1 117 ? 3.301 0.670 -15.888 1.00 90.44 117 ARG A N 1
ATOM 952 C CA . ARG A 1 117 ? 3.206 1.617 -16.993 1.00 90.44 117 ARG A CA 1
ATOM 953 C C . ARG A 1 117 ? 2.247 1.071 -18.045 1.00 90.44 117 ARG A C 1
ATOM 955 O O . ARG A 1 117 ? 2.351 -0.075 -18.462 1.00 90.44 117 ARG A O 1
ATOM 962 N N . THR A 1 118 ? 1.322 1.898 -18.522 1.00 89.62 118 THR A N 1
ATOM 963 C CA . THR A 1 118 ? 0.294 1.466 -19.494 1.00 89.62 118 THR A CA 1
ATOM 964 C C . THR A 1 118 ? 0.837 1.047 -20.857 1.00 89.62 118 THR A C 1
ATOM 966 O O . THR A 1 118 ? 0.160 0.323 -21.581 1.00 89.62 118 THR A O 1
ATOM 969 N N . THR A 1 119 ? 2.030 1.518 -21.221 1.00 89.69 119 THR A N 1
ATOM 970 C CA . THR A 1 119 ? 2.693 1.194 -22.490 1.00 89.69 119 THR A CA 1
ATOM 971 C C . THR A 1 119 ? 3.527 -0.081 -22.424 1.00 89.69 119 THR A C 1
ATOM 973 O O . THR A 1 119 ? 4.045 -0.506 -23.457 1.00 89.69 119 THR A O 1
ATOM 976 N N . ASP A 1 120 ? 3.706 -0.653 -21.233 1.00 88.62 120 ASP A N 1
ATOM 977 C CA . ASP A 1 120 ? 4.446 -1.899 -21.067 1.00 88.62 120 ASP A CA 1
ATOM 978 C C . ASP A 1 120 ? 3.684 -3.051 -21.724 1.00 88.62 120 ASP A C 1
ATOM 980 O O . ASP A 1 120 ? 2.449 -3.088 -21.744 1.00 88.62 120 ASP A O 1
ATOM 984 N N . LYS A 1 121 ? 4.434 -3.994 -22.296 1.00 87.25 121 LYS A N 1
ATOM 985 C CA . LYS A 1 121 ? 3.865 -5.156 -22.999 1.00 87.25 121 LYS A CA 1
ATOM 986 C C . LYS A 1 121 ? 3.916 -6.419 -22.148 1.00 87.25 121 LYS A C 1
ATOM 988 O O . LYS A 1 121 ? 3.336 -7.433 -22.534 1.00 87.25 121 LYS A O 1
ATOM 993 N N . GLY A 1 122 ? 4.588 -6.362 -21.001 1.00 87.38 122 GLY A N 1
ATOM 994 C CA . GLY A 1 122 ? 4.657 -7.452 -20.045 1.00 87.38 122 GLY A CA 1
ATOM 995 C C . GLY A 1 122 ? 5.242 -7.012 -18.710 1.00 87.38 122 GLY A C 1
ATOM 996 O O . GLY A 1 122 ? 5.305 -5.829 -18.391 1.00 87.38 122 GLY A O 1
ATOM 997 N N . ILE A 1 123 ? 5.654 -8.000 -17.921 1.00 85.38 123 ILE A N 1
ATOM 998 C CA . ILE A 1 123 ? 6.396 -7.798 -16.679 1.00 85.38 123 ILE A CA 1
ATOM 999 C C . ILE A 1 123 ? 7.726 -8.516 -16.841 1.00 85.38 123 ILE A C 1
ATOM 1001 O O . ILE A 1 123 ? 7.769 -9.714 -17.129 1.00 85.38 123 ILE A O 1
ATOM 1005 N N . ASN A 1 124 ? 8.819 -7.796 -16.635 1.00 83.69 124 ASN A N 1
ATOM 1006 C CA . ASN A 1 124 ? 10.134 -8.397 -16.567 1.00 83.69 124 ASN A CA 1
ATOM 1007 C C . ASN A 1 124 ? 10.262 -9.161 -15.242 1.00 83.69 124 ASN A C 1
ATOM 10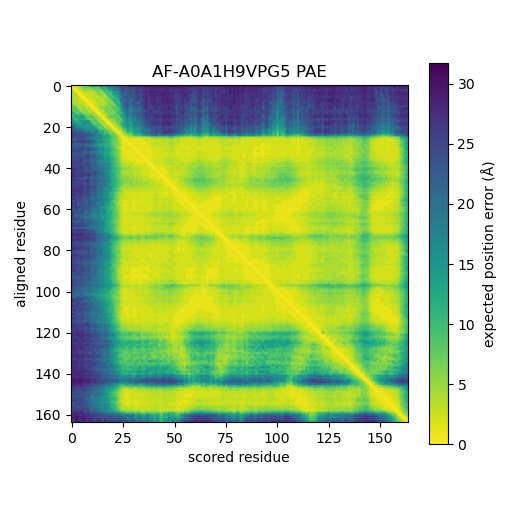09 O O . ASN A 1 124 ? 10.397 -8.549 -14.186 1.00 83.69 124 ASN A O 1
ATOM 1013 N N . TYR A 1 125 ? 10.254 -10.494 -15.267 1.00 75.38 125 TYR A N 1
ATOM 1014 C CA . TYR A 1 125 ? 10.375 -11.312 -14.050 1.00 75.38 125 TYR A CA 1
ATOM 1015 C C . TYR A 1 125 ? 11.695 -11.094 -13.291 1.00 75.38 125 TYR A C 1
ATOM 1017 O O . TYR A 1 125 ? 11.731 -11.243 -12.070 1.00 75.38 125 TYR A O 1
ATOM 1025 N N . ASN A 1 126 ? 12.750 -10.640 -13.978 1.00 76.88 126 ASN A N 1
ATOM 1026 C CA . ASN A 1 126 ? 14.036 -10.309 -13.360 1.00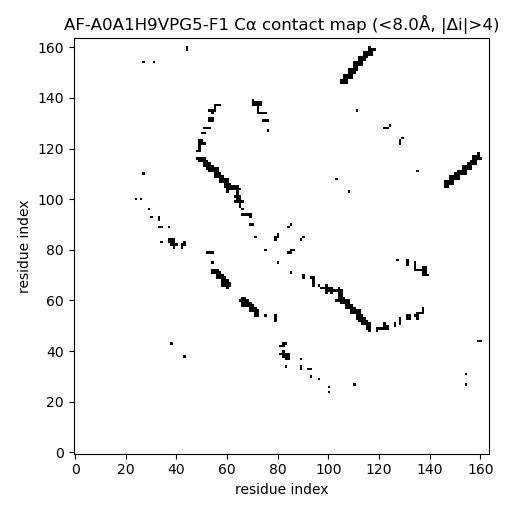 76.88 126 ASN A CA 1
ATOM 1027 C C . ASN A 1 126 ? 14.022 -8.958 -12.621 1.00 76.88 126 ASN A C 1
ATOM 1029 O O . ASN A 1 126 ? 15.008 -8.603 -11.983 1.00 76.88 126 ASN A O 1
ATOM 1033 N N . SER A 1 127 ? 12.911 -8.210 -12.663 1.00 72.94 127 SER A N 1
ATOM 1034 C CA . SER A 1 127 ? 12.714 -6.976 -11.881 1.00 72.94 127 SER A CA 1
ATOM 1035 C C . SER A 1 127 ? 12.600 -7.212 -10.369 1.00 72.94 127 SER A C 1
ATOM 1037 O O . SER A 1 127 ? 12.562 -6.257 -9.596 1.00 72.94 127 SER A O 1
ATOM 1039 N N . GLY A 1 128 ? 12.516 -8.475 -9.935 1.00 73.81 128 GLY A N 1
ATOM 1040 C CA . GLY A 1 128 ? 12.225 -8.833 -8.548 1.00 73.81 128 GLY A CA 1
ATOM 1041 C C . GLY A 1 128 ? 10.728 -8.858 -8.227 1.00 73.81 128 GLY A C 1
ATOM 1042 O O . GLY A 1 128 ? 10.365 -8.902 -7.055 1.00 73.81 128 GLY A O 1
ATOM 1043 N N . PHE A 1 129 ? 9.855 -8.859 -9.243 1.00 78.69 129 PHE A N 1
ATOM 1044 C CA . PHE A 1 129 ? 8.400 -8.941 -9.073 1.00 78.69 129 PHE A CA 1
ATOM 1045 C C . PHE A 1 129 ? 7.956 -10.124 -8.196 1.00 78.69 129 PHE A C 1
ATOM 1047 O O . PHE A 1 129 ? 7.150 -9.931 -7.289 1.00 78.69 129 PHE A O 1
ATOM 1054 N N . LEU A 1 130 ? 8.499 -11.328 -8.420 1.00 76.81 130 LEU A N 1
ATOM 1055 C CA . LEU A 1 130 ? 8.147 -12.510 -7.619 1.00 76.81 130 LEU A CA 1
ATOM 1056 C C . LEU A 1 130 ? 8.546 -12.336 -6.147 1.00 76.81 130 LEU A C 1
ATOM 1058 O O . LEU A 1 130 ? 7.733 -12.586 -5.263 1.00 76.81 130 LEU A O 1
ATOM 1062 N N . ASN A 1 131 ? 9.737 -11.792 -5.889 1.00 75.75 131 ASN A N 1
ATOM 1063 C CA . ASN A 1 131 ? 10.187 -11.483 -4.529 1.00 75.75 131 ASN A CA 1
ATOM 1064 C C . ASN A 1 131 ? 9.252 -10.457 -3.861 1.00 75.75 131 ASN A C 1
ATOM 1066 O O . ASN A 1 131 ? 8.945 -10.554 -2.678 1.00 75.75 131 ASN A O 1
ATOM 1070 N N . ALA A 1 132 ? 8.741 -9.482 -4.620 1.00 74.69 132 ALA A N 1
ATOM 1071 C CA . ALA A 1 132 ? 7.791 -8.503 -4.100 1.00 74.69 132 ALA A CA 1
ATOM 1072 C C . ALA A 1 132 ? 6.433 -9.122 -3.712 1.00 74.69 132 ALA A C 1
ATOM 1074 O O . ALA A 1 132 ? 5.787 -8.604 -2.804 1.00 74.69 132 ALA A O 1
ATOM 1075 N N . ILE A 1 133 ? 6.008 -10.221 -4.356 1.00 76.56 133 ILE A N 1
ATOM 1076 C CA . ILE A 1 133 ? 4.797 -10.971 -3.973 1.00 76.56 133 ILE A CA 1
ATOM 1077 C C . ILE A 1 133 ? 4.989 -11.621 -2.604 1.00 76.56 133 ILE A C 1
ATOM 1079 O O . ILE A 1 133 ? 4.134 -11.472 -1.730 1.00 76.56 133 ILE A O 1
ATOM 1083 N N . GLU A 1 134 ? 6.111 -12.314 -2.411 1.00 74.81 134 GLU A N 1
ATOM 1084 C CA . GLU A 1 134 ? 6.448 -12.972 -1.142 1.00 74.81 134 G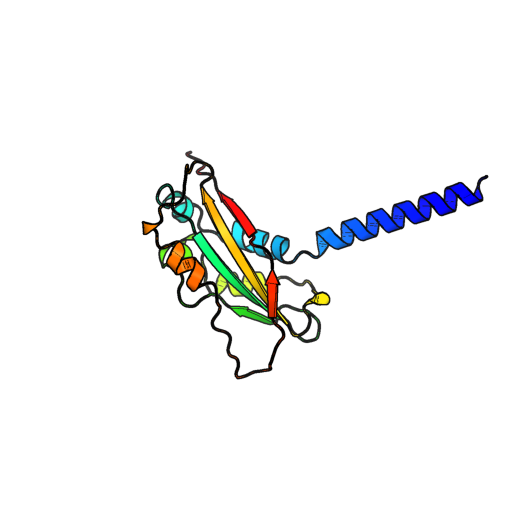LU A CA 1
ATOM 1085 C C . GLU A 1 134 ? 6.528 -11.957 0.007 1.00 74.81 134 GLU A C 1
ATOM 1087 O O . GLU A 1 134 ? 6.105 -12.223 1.132 1.00 74.81 134 GLU A O 1
ATOM 1092 N N . ASN A 1 135 ? 6.955 -10.738 -0.317 1.00 79.69 135 ASN A N 1
ATOM 1093 C CA . ASN A 1 135 ? 7.167 -9.662 0.638 1.00 79.69 135 ASN A CA 1
ATOM 1094 C C . ASN A 1 135 ? 5.965 -8.731 0.831 1.00 79.69 135 ASN A C 1
ATOM 1096 O O . ASN A 1 135 ? 6.102 -7.663 1.431 1.00 79.69 135 ASN A O 1
ATOM 1100 N N . LEU A 1 136 ? 4.767 -9.117 0.380 1.00 81.00 136 LEU A N 1
ATOM 1101 C CA . LEU A 1 136 ? 3.546 -8.351 0.653 1.00 81.00 136 LEU A CA 1
ATOM 1102 C C . LEU A 1 136 ? 3.160 -8.356 2.137 1.00 81.00 136 LEU A C 1
ATOM 1104 O O . LEU A 1 136 ? 2.353 -7.519 2.553 1.00 81.00 136 LEU A O 1
ATOM 1108 N N . GLN A 1 137 ? 3.702 -9.269 2.946 1.00 75.75 137 GLN A N 1
ATOM 1109 C CA . GLN A 1 137 ? 3.344 -9.356 4.354 1.00 75.75 137 GLN A CA 1
ATOM 1110 C C . GLN A 1 137 ? 3.999 -8.218 5.166 1.00 75.75 137 GLN A C 1
ATOM 1112 O O . GLN A 1 137 ? 5.221 -8.049 5.156 1.00 75.75 137 GLN A O 1
ATOM 1117 N N . PRO A 1 138 ? 3.214 -7.408 5.895 1.00 72.44 138 PRO A N 1
ATOM 1118 C CA . PRO A 1 138 ? 3.744 -6.345 6.744 1.00 72.44 138 PRO A CA 1
ATOM 1119 C C . PRO A 1 138 ? 4.464 -6.915 7.972 1.00 72.44 138 PRO A C 1
ATOM 1121 O O . PRO A 1 138 ? 4.125 -7.986 8.482 1.00 72.44 138 PRO A O 1
ATOM 1124 N N . LYS A 1 139 ? 5.380 -6.130 8.547 1.00 70.56 139 LYS A N 1
ATOM 1125 C CA . LYS A 1 139 ? 5.900 -6.402 9.892 1.00 70.56 139 LYS A CA 1
ATOM 1126 C C . LYS A 1 139 ? 4.995 -5.738 10.931 1.00 70.56 139 LYS A C 1
ATOM 1128 O O . LYS A 1 139 ? 5.205 -4.579 11.281 1.00 70.56 139 LYS A O 1
ATOM 1133 N N . VAL A 1 140 ? 3.989 -6.466 11.408 1.00 70.06 140 VAL A N 1
ATOM 1134 C CA . VAL A 1 140 ? 3.129 -6.011 12.512 1.00 70.06 140 VAL A CA 1
ATOM 1135 C C . VAL A 1 140 ? 3.703 -6.493 13.842 1.00 70.06 140 VAL A C 1
ATOM 1137 O O . VAL A 1 140 ? 4.153 -7.632 13.964 1.00 70.06 140 VAL A O 1
ATOM 1140 N N . ASP A 1 141 ? 3.711 -5.615 14.841 1.00 69.50 141 ASP A N 1
ATOM 1141 C CA . ASP A 1 141 ? 4.070 -5.983 16.207 1.00 69.50 141 ASP A CA 1
ATOM 1142 C C . ASP A 1 141 ? 2.920 -6.776 16.850 1.00 69.50 141 ASP A C 1
ATOM 1144 O O . ASP A 1 141 ? 1.974 -6.208 17.394 1.00 69.50 141 ASP A O 1
ATOM 1148 N N . ASN A 1 142 ? 3.004 -8.106 16.765 1.00 62.00 142 ASN A N 1
ATOM 1149 C CA . ASN A 1 142 ? 2.004 -9.031 17.308 1.00 62.00 142 ASN A CA 1
ATOM 1150 C C . ASN A 1 142 ? 2.001 -9.098 18.848 1.00 62.00 142 ASN A C 1
ATOM 1152 O O . ASN A 1 142 ? 1.181 -9.814 19.417 1.00 62.00 142 ASN A O 1
ATOM 1156 N N . SER A 1 143 ? 2.894 -8.377 19.540 1.00 58.69 143 SER A N 1
ATOM 1157 C CA . SER A 1 143 ? 2.909 -8.336 21.010 1.00 58.69 143 SER A CA 1
ATOM 1158 C C . SER A 1 143 ? 1.748 -7.528 21.608 1.00 58.69 143 SER A C 1
ATOM 1160 O O . SER A 1 143 ? 1.514 -7.583 22.815 1.00 58.69 143 SER A O 1
ATOM 1162 N N . LYS A 1 144 ? 1.004 -6.786 20.773 1.00 54.75 144 LYS A N 1
ATOM 1163 C CA . LYS A 1 144 ? -0.102 -5.914 21.180 1.00 54.75 144 LYS A CA 1
ATOM 1164 C C . LYS A 1 144 ? -1.386 -6.301 20.448 1.00 54.75 144 LYS A C 1
ATOM 1166 O O . LYS A 1 144 ? -1.650 -5.813 19.353 1.00 54.75 144 LYS A O 1
ATOM 1171 N N . ASP A 1 145 ? -2.190 -7.121 21.120 1.00 56.47 145 ASP A N 1
ATOM 1172 C CA . ASP A 1 145 ? -3.544 -7.543 20.743 1.00 56.47 145 ASP A CA 1
ATOM 1173 C C . ASP A 1 145 ? -3.617 -8.471 19.512 1.00 56.47 145 ASP A C 1
ATOM 1175 O O . ASP A 1 145 ? -3.239 -8.103 18.401 1.00 56.47 145 ASP A O 1
ATOM 1179 N N . GLN A 1 146 ? -4.184 -9.673 19.683 1.00 66.50 146 GLN A N 1
ATOM 1180 C CA . GLN A 1 146 ? -4.646 -10.483 18.551 1.00 66.50 146 GLN A CA 1
ATOM 1181 C C . GLN A 1 146 ? -5.754 -9.709 17.830 1.00 66.50 146 GLN A C 1
ATOM 1183 O O . GLN A 1 146 ? -6.851 -9.541 18.360 1.00 66.50 146 GLN A O 1
ATOM 1188 N N . ARG A 1 147 ? -5.451 -9.198 16.636 1.00 79.75 147 AR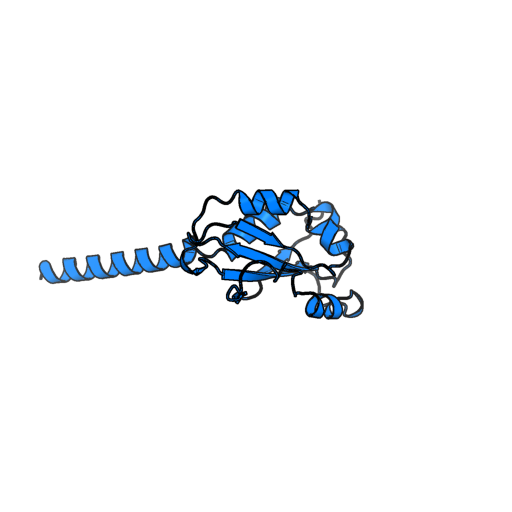G A N 1
ATOM 1189 C CA . ARG A 1 147 ? -6.418 -8.515 15.771 1.00 79.75 147 ARG A CA 1
ATOM 1190 C C . ARG A 1 147 ? -6.749 -9.390 14.577 1.00 79.75 147 ARG A C 1
ATOM 1192 O O . ARG A 1 147 ? -5.856 -9.990 13.979 1.00 79.75 147 ARG A O 1
ATOM 1199 N N . ASP A 1 148 ? -8.020 -9.389 14.197 1.00 89.06 148 ASP A N 1
ATOM 1200 C CA . ASP A 1 148 ? -8.465 -10.057 12.980 1.00 89.06 148 ASP A CA 1
ATOM 1201 C C . ASP A 1 148 ? -7.870 -9.379 11.746 1.00 89.06 148 ASP A C 1
ATOM 1203 O O . ASP A 1 148 ? -7.797 -8.147 11.657 1.00 89.06 148 ASP A O 1
ATOM 1207 N N . TRP A 1 149 ? -7.491 -10.198 10.769 1.00 91.00 149 TRP A N 1
ATOM 1208 C CA . TRP A 1 149 ? -6.948 -9.743 9.497 1.00 91.00 149 TRP A CA 1
ATOM 1209 C C . TRP A 1 149 ? -8.031 -9.658 8.429 1.00 91.00 149 TRP A C 1
ATOM 1211 O O . TRP A 1 149 ? -8.850 -10.559 8.264 1.00 91.00 149 TRP A O 1
ATOM 1221 N N . VAL A 1 150 ? -7.992 -8.580 7.652 1.00 92.38 150 VAL A N 1
ATOM 1222 C CA . VAL A 1 150 ? -8.799 -8.399 6.448 1.00 92.38 150 VAL A CA 1
ATOM 1223 C C . VAL A 1 150 ? -7.860 -8.087 5.296 1.00 92.38 150 VAL A C 1
ATOM 1225 O O . VAL A 1 150 ? -7.213 -7.043 5.281 1.00 92.38 150 VAL A O 1
ATOM 1228 N N . VAL A 1 151 ? -7.798 -8.976 4.311 1.00 91.94 151 VAL A N 1
ATOM 1229 C CA . VAL A 1 151 ? -7.048 -8.737 3.075 1.00 91.94 151 VAL A CA 1
ATOM 1230 C C . VAL A 1 151 ? -8.018 -8.217 2.024 1.00 91.94 151 VAL A C 1
ATOM 1232 O O . VAL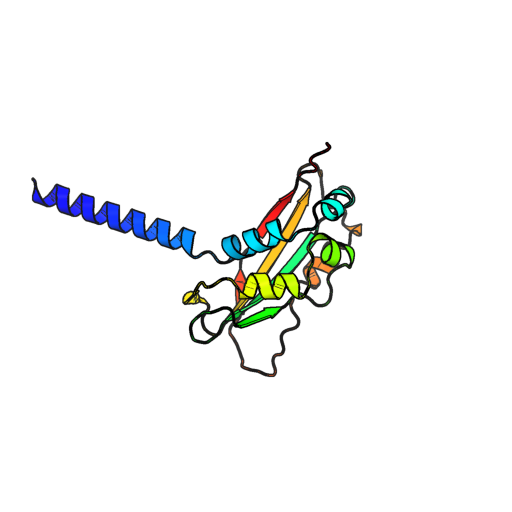 A 1 151 ? -9.015 -8.869 1.717 1.00 91.94 151 VAL A O 1
ATOM 1235 N N . LEU A 1 152 ? -7.753 -7.023 1.499 1.00 93.19 152 LEU A N 1
ATOM 1236 C CA . LEU A 1 152 ? -8.554 -6.443 0.426 1.00 93.19 152 LEU A CA 1
ATOM 1237 C C . LEU A 1 152 ? -7.983 -6.806 -0.946 1.00 93.19 152 LEU A C 1
ATOM 1239 O O . LEU A 1 152 ? -6.795 -7.085 -1.093 1.00 93.19 152 LEU A O 1
ATOM 1243 N N . ASN A 1 153 ? -8.836 -6.738 -1.971 1.00 91.19 153 ASN A N 1
ATOM 1244 C CA . ASN A 1 153 ? -8.392 -6.900 -3.354 1.00 91.19 153 ASN A CA 1
ATOM 1245 C C . ASN A 1 153 ? -7.369 -5.821 -3.724 1.00 91.19 153 ASN A C 1
ATOM 1247 O O . ASN A 1 153 ? -7.509 -4.663 -3.313 1.00 91.19 153 ASN A O 1
ATOM 1251 N N . VAL A 1 154 ? -6.409 -6.214 -4.564 1.00 92.12 154 VAL A N 1
ATOM 1252 C CA . VAL A 1 154 ? -5.349 -5.348 -5.086 1.00 92.12 154 VAL A CA 1
ATOM 1253 C C . VAL A 1 154 ? -5.907 -4.071 -5.718 1.00 92.12 154 VAL A C 1
ATOM 1255 O O . VAL A 1 154 ? -6.906 -4.090 -6.443 1.00 92.12 154 VAL A O 1
ATOM 1258 N N . VAL A 1 155 ? -5.246 -2.951 -5.440 1.00 93.25 155 VAL A N 1
ATOM 1259 C CA . VAL A 1 155 ? -5.465 -1.677 -6.121 1.00 93.25 155 VAL A CA 1
ATOM 1260 C C . VAL A 1 155 ? -4.510 -1.601 -7.305 1.00 93.25 155 VAL A C 1
ATOM 1262 O O . VAL A 1 155 ? -3.292 -1.600 -7.133 1.00 93.25 155 VAL A O 1
ATOM 1265 N N . ILE A 1 156 ? -5.078 -1.550 -8.507 1.00 91.31 156 ILE A N 1
ATOM 1266 C CA . ILE A 1 156 ? -4.335 -1.487 -9.765 1.00 91.31 156 ILE A CA 1
ATOM 1267 C C . ILE A 1 156 ? -4.221 -0.023 -10.193 1.00 91.31 156 ILE A C 1
ATOM 1269 O O . ILE A 1 156 ? -5.234 0.641 -10.412 1.00 91.31 156 ILE A O 1
ATOM 1273 N N . ASN A 1 157 ? -2.988 0.461 -10.317 1.00 90.38 157 ASN A N 1
ATOM 1274 C CA . ASN A 1 157 ? -2.658 1.848 -10.623 1.00 90.38 157 ASN A CA 1
ATOM 1275 C C . ASN A 1 157 ? -1.824 1.938 -11.909 1.00 90.38 157 ASN A C 1
ATOM 1277 O O . ASN A 1 157 ? -0.592 1.900 -11.850 1.00 90.38 157 ASN A O 1
ATOM 1281 N N . PRO A 1 158 ? -2.470 2.073 -13.078 1.00 88.06 158 PRO A N 1
ATOM 1282 C CA . PRO A 1 158 ? -1.753 2.418 -14.295 1.00 88.06 158 PRO A CA 1
ATOM 1283 C C . PRO A 1 158 ? -1.146 3.820 -14.173 1.00 88.06 158 PRO A C 1
ATOM 1285 O O . PRO A 1 158 ? -1.817 4.750 -13.719 1.00 88.06 158 PRO A O 1
ATOM 1288 N N . PHE A 1 159 ? 0.093 3.994 -14.623 1.00 86.12 159 PHE A N 1
ATOM 1289 C CA . PHE A 1 159 ? 0.693 5.314 -14.807 1.00 86.12 159 PHE A CA 1
ATOM 1290 C C . PHE A 1 159 ? 1.148 5.519 -16.253 1.00 86.12 159 PHE A C 1
ATOM 1292 O O . PHE A 1 159 ? 1.527 4.579 -16.955 1.00 86.12 159 PHE A O 1
ATOM 1299 N N . ASN A 1 160 ? 1.094 6.775 -16.691 1.00 77.19 160 ASN A N 1
ATOM 1300 C CA . ASN A 1 160 ? 1.552 7.198 -18.007 1.00 77.19 160 ASN A CA 1
ATOM 1301 C C . ASN A 1 160 ? 2.783 8.081 -17.845 1.00 77.19 160 ASN A C 1
ATOM 1303 O O . ASN A 1 160 ? 2.836 8.919 -16.945 1.00 77.19 160 ASN A O 1
ATOM 1307 N N . LEU A 1 161 ? 3.725 7.943 -18.772 1.00 60.50 161 LEU A N 1
ATOM 1308 C CA . LEU A 1 161 ? 4.723 8.973 -19.003 1.00 60.50 161 LEU A CA 1
ATOM 1309 C C . LEU A 1 161 ? 4.035 10.099 -19.772 1.00 60.50 161 LEU A C 1
ATOM 1311 O O . LEU A 1 161 ? 3.664 9.911 -20.930 1.00 60.50 161 LEU A O 1
ATOM 1315 N N . ILE A 1 162 ? 3.843 11.259 -19.147 1.00 51.69 162 ILE A N 1
ATOM 1316 C CA . ILE A 1 162 ? 3.651 12.478 -19.934 1.00 51.69 162 ILE A CA 1
ATOM 1317 C C . ILE A 1 162 ? 5.055 12.868 -20.387 1.00 51.69 162 ILE A C 1
ATOM 1319 O O . ILE A 1 162 ? 5.828 13.433 -19.615 1.00 51.69 162 ILE A O 1
ATOM 1323 N N . ILE A 1 163 ? 5.416 12.464 -21.604 1.00 43.69 163 ILE A N 1
ATOM 1324 C CA . ILE A 1 163 ? 6.620 12.958 -22.268 1.00 43.69 163 ILE A CA 1
ATOM 1325 C C . ILE A 1 163 ? 6.278 14.391 -22.687 1.00 43.69 163 ILE A C 1
ATOM 1327 O O . ILE A 1 163 ? 5.529 14.579 -23.644 1.00 43.69 163 ILE A O 1
ATOM 1331 N N . ASN A 1 164 ? 6.717 15.373 -21.897 1.00 37.78 164 ASN A N 1
ATOM 1332 C CA . ASN A 1 164 ? 6.690 16.783 -22.293 1.00 37.78 164 ASN A CA 1
ATOM 1333 C C . ASN A 1 164 ? 7.836 17.066 -23.261 1.00 37.78 164 ASN A C 1
ATOM 1335 O O . ASN A 1 164 ? 8.967 16.628 -22.947 1.00 37.78 164 ASN A O 1
#